Protein AF-A0A816PXJ4-F1 (afdb_monomer_lite)

Foldseek 3Di:
DDPDDDDQLVVLVVLLVVVVPDPLVVSLVVVVVVVDDSVSSVVSVVCVVVVNDSDDDPDPPDPDPDDPVLVVVLCVVPPPDDDDDPVNSCVVSDPPVVVVVVVVVVVVVVPD

Radius of gyration: 25.55 Å; chains: 1; bounding box: 57×40×56 Å

pLDDT: mean 77.63, std 16.75, range [39.16, 95.06]

Secondary structure (DSSP, 8-state):
---PPPPHHHHHHHHHHHHTTS-HHHHHHHHHHTT--HHHHHHHHHHHHTT--SSPPPP--SPPSS-HHHHHHHHHHHTT-SS--HHHHHHHHS-HHHHHHHHHHHHHTS--

Structure (mmCIF, N/CA/C/O backbone):
data_AF-A0A816PXJ4-F1
#
_entry.id   AF-A0A816PXJ4-F1
#
loop_
_atom_site.group_PDB
_atom_site.id
_atom_site.type_symbol
_atom_site.label_atom_id
_atom_site.label_alt_id
_atom_site.label_comp_id
_atom_site.label_asym_id
_atom_site.label_entity_id
_atom_site.label_seq_id
_atom_site.pdbx_PDB_ins_code
_atom_site.Cartn_x
_atom_site.Cartn_y
_atom_site.Cartn_z
_atom_site.occupancy
_atom_site.B_iso_or_equiv
_atom_site.auth_seq_id
_atom_site.auth_comp_id
_atom_site.auth_asym_id
_atom_site.auth_atom_id
_atom_site.pdbx_PDB_model_num
ATOM 1 N N . MET A 1 1 ? -0.935 -14.772 25.982 1.00 39.31 1 MET A N 1
ATOM 2 C CA . MET A 1 1 ? -1.701 -14.358 24.783 1.00 39.31 1 MET A CA 1
ATOM 3 C C . MET A 1 1 ? -0.722 -13.631 23.872 1.00 39.31 1 MET A C 1
ATOM 5 O O . MET A 1 1 ? 0.031 -12.817 24.386 1.00 39.31 1 MET A O 1
ATOM 9 N N . SER A 1 2 ? -0.596 -14.017 22.599 1.00 39.84 2 SER A N 1
ATOM 10 C CA . SER A 1 2 ? 0.473 -13.520 21.717 1.00 39.84 2 SER A CA 1
ATOM 11 C C . SER A 1 2 ? 0.294 -12.031 21.414 1.00 39.84 2 SER A C 1
ATOM 13 O O . SER A 1 2 ? -0.709 -11.640 20.828 1.00 39.84 2 SER A O 1
ATOM 15 N N . SER A 1 3 ? 1.277 -11.218 21.791 1.00 56.38 3 SER A N 1
ATOM 16 C CA . SER A 1 3 ? 1.290 -9.750 21.721 1.00 56.38 3 SER A CA 1
ATOM 17 C C . SER A 1 3 ? 1.670 -9.189 20.343 1.00 56.38 3 SER A C 1
ATOM 19 O O . SER A 1 3 ? 2.237 -8.101 20.237 1.00 56.38 3 SER A O 1
ATOM 21 N N . HIS A 1 4 ? 1.399 -9.926 19.266 1.00 56.19 4 HIS A N 1
ATOM 22 C CA . HIS A 1 4 ? 1.684 -9.450 17.917 1.00 56.19 4 HIS A CA 1
ATOM 23 C C . HIS A 1 4 ? 0.432 -8.798 17.329 1.00 56.19 4 HIS A C 1
ATOM 25 O O . HIS A 1 4 ? -0.601 -9.465 17.257 1.00 56.19 4 HIS A O 1
ATOM 31 N N . PRO A 1 5 ? 0.498 -7.522 16.898 1.00 60.62 5 PRO A N 1
ATOM 32 C CA . PRO A 1 5 ? -0.635 -6.889 16.243 1.00 60.62 5 PRO A CA 1
ATOM 33 C C . PRO A 1 5 ? -0.997 -7.689 14.982 1.00 60.62 5 PRO A C 1
ATOM 35 O O . PRO A 1 5 ? -0.090 -8.105 14.249 1.00 60.62 5 PRO A O 1
ATOM 38 N N . PRO A 1 6 ? -2.295 -7.926 14.718 1.00 63.22 6 PRO A N 1
ATOM 39 C CA . PRO A 1 6 ? -2.721 -8.674 13.543 1.00 63.22 6 PRO A CA 1
ATOM 40 C C . PRO A 1 6 ? -2.177 -8.013 12.275 1.00 63.22 6 PRO A C 1
ATOM 42 O O . PRO A 1 6 ? -2.077 -6.781 12.188 1.00 63.22 6 PRO A O 1
ATOM 45 N N . LYS A 1 7 ? -1.821 -8.824 11.268 1.00 69.81 7 LYS A N 1
ATOM 46 C CA . LYS A 1 7 ? -1.413 -8.277 9.970 1.00 69.81 7 LYS A CA 1
ATOM 47 C C . LYS A 1 7 ? -2.550 -7.402 9.443 1.00 69.81 7 LYS A C 1
ATOM 49 O O . LYS A 1 7 ? -3.728 -7.689 9.631 1.00 69.81 7 LYS A O 1
ATOM 54 N N . GLN A 1 8 ? -2.197 -6.320 8.756 1.00 71.44 8 GLN A N 1
ATOM 55 C CA . GLN A 1 8 ? -3.156 -5.278 8.383 1.00 71.44 8 GLN A CA 1
ATOM 56 C C . GLN A 1 8 ? -4.328 -5.786 7.519 1.00 71.44 8 GLN A C 1
ATOM 58 O O . GLN A 1 8 ? -5.413 -5.210 7.564 1.00 71.44 8 GLN A O 1
ATOM 63 N N . ILE A 1 9 ? -4.117 -6.851 6.739 1.00 76.50 9 ILE A N 1
ATOM 64 C CA . ILE A 1 9 ? -5.162 -7.507 5.939 1.00 76.50 9 ILE A CA 1
ATOM 65 C C . ILE A 1 9 ? -6.170 -8.222 6.850 1.00 76.50 9 ILE A C 1
ATOM 67 O O . ILE A 1 9 ? -7.373 -8.028 6.680 1.00 76.50 9 ILE A O 1
ATOM 71 N N . ASP A 1 10 ? -5.687 -8.954 7.854 1.00 85.00 10 ASP A N 1
ATOM 72 C CA . ASP A 1 10 ? -6.511 -9.726 8.790 1.00 85.00 10 ASP A CA 1
ATOM 73 C C . ASP A 1 10 ? -7.421 -8.799 9.613 1.00 85.00 10 ASP A C 1
ATOM 75 O O . ASP A 1 10 ? -8.608 -9.067 9.782 1.00 85.00 10 ASP A O 1
ATOM 79 N N . LEU A 1 11 ? -6.900 -7.638 10.030 1.00 88.88 11 LEU A N 1
ATOM 80 C CA . LEU A 1 11 ? -7.680 -6.630 10.755 1.00 88.88 11 LEU A CA 1
ATOM 81 C C . LEU A 1 11 ? -8.811 -6.025 9.906 1.00 88.88 11 LEU A C 1
ATOM 83 O O . LEU A 1 11 ? -9.890 -5.722 10.415 1.00 88.88 11 LEU A O 1
ATOM 87 N N . ARG A 1 12 ? -8.575 -5.820 8.606 1.00 90.06 12 ARG A N 1
ATOM 88 C CA . ARG A 1 12 ? -9.610 -5.295 7.704 1.00 90.06 12 ARG A CA 1
ATOM 89 C C . ARG A 1 12 ? -10.729 -6.302 7.513 1.00 90.06 12 ARG A C 1
ATOM 91 O O . ARG A 1 12 ? -11.885 -5.903 7.577 1.00 90.06 12 ARG A O 1
ATOM 98 N N . GLN A 1 13 ? -10.374 -7.569 7.307 1.00 90.94 13 GLN A N 1
ATOM 99 C CA . GLN A 1 13 ? -11.344 -8.651 7.176 1.00 90.94 13 GLN A CA 1
ATOM 100 C C . GLN A 1 13 ? -12.216 -8.746 8.431 1.00 90.94 13 GLN A C 1
ATOM 102 O O . GLN A 1 13 ? -13.434 -8.650 8.327 1.00 90.94 13 GLN A O 1
ATOM 107 N N . LEU A 1 14 ? -11.588 -8.776 9.610 1.00 91.06 14 LEU A N 1
ATOM 108 C CA . LEU A 1 14 ? -12.284 -8.797 10.896 1.00 91.06 14 LEU A CA 1
ATOM 109 C C . LEU A 1 14 ? -13.293 -7.646 11.029 1.00 91.06 14 LEU A C 1
ATOM 111 O O . LEU A 1 14 ? -14.445 -7.867 11.385 1.00 91.06 14 LEU A O 1
ATOM 115 N N . ILE A 1 15 ? -12.890 -6.410 10.714 1.00 91.00 15 ILE A N 1
ATOM 116 C CA . ILE A 1 15 ? -13.790 -5.250 10.804 1.00 91.00 15 ILE A CA 1
ATOM 117 C C . ILE A 1 15 ? -14.960 -5.361 9.818 1.00 91.00 15 ILE A C 1
ATOM 119 O O . ILE A 1 15 ? -16.073 -4.977 10.169 1.00 91.00 15 ILE A O 1
ATOM 123 N N . TYR A 1 16 ? -14.732 -5.865 8.603 1.00 90.25 16 TYR A N 1
ATOM 124 C CA . TYR A 1 16 ? -15.790 -6.019 7.598 1.00 90.25 16 TYR A CA 1
ATOM 125 C C . TYR A 1 16 ? -16.823 -7.054 8.039 1.00 90.25 16 TYR A C 1
ATOM 127 O O . TYR A 1 16 ? -18.021 -6.790 7.950 1.00 90.25 16 TYR A O 1
ATOM 135 N N . ASP A 1 17 ? -16.362 -8.183 8.574 1.00 91.75 17 ASP A N 1
ATOM 136 C CA . ASP A 1 17 ? -17.235 -9.247 9.067 1.00 91.75 17 ASP A CA 1
ATOM 137 C C . ASP A 1 17 ? -18.064 -8.759 10.271 1.00 91.75 17 ASP A C 1
ATOM 139 O O . ASP A 1 17 ? -19.280 -8.956 10.320 1.00 91.75 17 ASP A O 1
ATOM 143 N N . LEU A 1 18 ? -17.437 -8.025 11.202 1.00 91.62 18 LEU A N 1
ATOM 144 C CA . LEU A 1 18 ? -18.117 -7.458 12.372 1.00 91.62 18 LEU A CA 1
ATOM 145 C C . LEU A 1 18 ? -19.143 -6.377 11.998 1.00 91.62 18 LEU A C 1
ATOM 147 O O . LEU A 1 18 ? -20.206 -6.311 12.610 1.00 91.62 18 LEU A O 1
ATOM 151 N N . LEU A 1 19 ? -18.883 -5.551 10.980 1.00 89.94 19 LEU A N 1
ATOM 152 C CA . LEU A 1 19 ? -19.853 -4.550 10.510 1.00 89.94 19 LEU A CA 1
ATOM 153 C C . LEU A 1 19 ? -21.145 -5.172 9.954 1.00 89.94 19 LEU A C 1
ATOM 155 O O . LEU A 1 19 ? -22.168 -4.491 9.919 1.00 89.94 19 LEU A O 1
ATOM 159 N N . GLY A 1 20 ? -21.117 -6.443 9.540 1.00 86.44 20 GLY A N 1
ATOM 160 C CA . GLY A 1 20 ? -22.312 -7.193 9.146 1.00 86.44 20 GLY A CA 1
ATOM 161 C C . GLY A 1 20 ? -23.121 -7.749 10.324 1.00 86.44 20 GLY A C 1
ATOM 162 O O . GLY A 1 20 ? -24.265 -8.155 10.134 1.00 86.44 20 GLY A O 1
ATOM 163 N N . GLN A 1 21 ? -22.547 -7.775 11.530 1.00 89.81 21 GLN A N 1
ATOM 164 C CA . GLN A 1 21 ? -23.129 -8.425 12.710 1.00 89.81 21 GLN A CA 1
ATOM 165 C C . GLN A 1 21 ? -23.493 -7.450 13.834 1.00 89.81 21 GLN A C 1
ATOM 167 O O . GLN A 1 21 ? -24.371 -7.746 14.640 1.00 89.81 21 GLN A O 1
ATOM 172 N N . MET A 1 22 ? -22.816 -6.304 13.918 1.00 92.06 22 MET A N 1
ATOM 173 C CA . MET A 1 22 ? -22.941 -5.366 15.034 1.00 92.06 22 MET A CA 1
ATOM 174 C C . MET A 1 22 ? -22.811 -3.911 14.585 1.00 92.06 22 MET A C 1
ATOM 176 O O . MET A 1 22 ? -22.284 -3.589 13.518 1.00 92.06 22 MET A O 1
ATOM 180 N N . ASN A 1 23 ? -23.283 -2.998 15.434 1.00 92.50 23 ASN A N 1
ATOM 181 C CA . ASN A 1 23 ? -23.246 -1.573 15.133 1.00 92.50 23 ASN A CA 1
ATOM 182 C C . ASN A 1 23 ? -21.815 -1.020 15.218 1.00 92.50 23 ASN A C 1
ATOM 184 O O . ASN A 1 23 ? -21.012 -1.448 16.045 1.00 92.50 23 ASN A O 1
ATOM 188 N N . LYS A 1 24 ? -21.500 0.025 14.438 1.00 91.62 24 LYS A N 1
ATOM 189 C CA . LYS A 1 24 ? -20.157 0.654 14.395 1.00 91.62 24 LYS A CA 1
ATOM 190 C C . LYS A 1 24 ? -19.600 0.991 15.783 1.00 91.62 24 LYS A C 1
ATOM 192 O O . LYS A 1 24 ? -18.423 0.774 16.058 1.00 91.62 24 LYS A O 1
ATOM 197 N N . CYS A 1 25 ? -20.449 1.511 16.668 1.00 92.31 25 CYS A N 1
ATOM 198 C CA . CYS A 1 25 ? -20.068 1.855 18.037 1.00 92.31 25 CYS A CA 1
ATOM 199 C C . CYS A 1 25 ? -19.635 0.630 18.857 1.00 92.31 25 CYS A C 1
ATOM 201 O O . CYS A 1 25 ? -18.747 0.743 19.700 1.00 92.31 25 CYS A O 1
ATOM 203 N N . GLU A 1 26 ? -20.255 -0.524 18.624 1.00 92.12 26 GLU A N 1
ATOM 204 C CA . GLU A 1 26 ? -19.949 -1.785 19.302 1.00 92.12 26 GLU A CA 1
ATOM 205 C C . GLU A 1 26 ? -18.666 -2.398 18.747 1.00 92.12 26 GLU A C 1
ATOM 207 O O . GLU A 1 26 ? -17.799 -2.762 19.539 1.00 92.12 26 GLU A O 1
ATOM 212 N N . VAL A 1 27 ? -18.483 -2.376 17.420 1.00 92.31 27 VAL A N 1
ATOM 213 C CA . VAL A 1 27 ? -17.230 -2.781 16.754 1.00 92.31 27 VAL A CA 1
ATOM 214 C C . VAL A 1 27 ? -16.041 -2.026 17.343 1.00 92.31 27 VAL A C 1
ATOM 216 O O . VAL A 1 27 ? -15.049 -2.627 17.752 1.00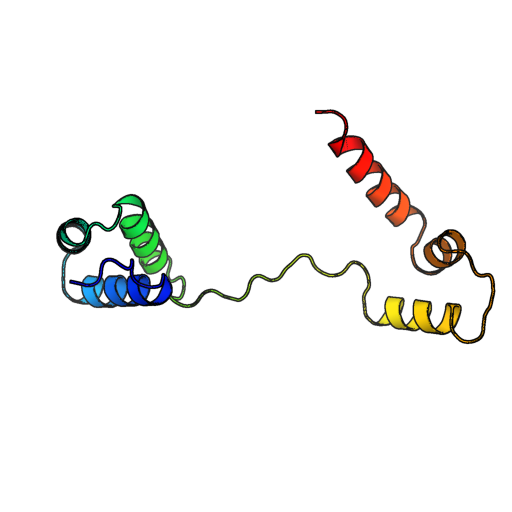 92.31 27 VAL A O 1
ATOM 219 N N . VAL A 1 28 ? -16.148 -0.697 17.443 1.00 93.19 28 VAL A N 1
ATOM 220 C CA . VAL A 1 28 ? -15.073 0.143 17.988 1.00 93.19 28 VAL A CA 1
ATOM 221 C C . VAL A 1 28 ? -14.789 -0.205 19.446 1.00 93.19 28 VAL A C 1
ATOM 223 O O . VAL A 1 28 ? -13.627 -0.318 19.817 1.00 93.19 28 VAL A O 1
ATOM 226 N N . LYS A 1 29 ? -15.822 -0.399 20.276 1.00 92.88 29 LYS A N 1
ATOM 227 C CA . LYS A 1 29 ? -15.643 -0.784 21.685 1.00 92.88 29 LYS A CA 1
ATOM 228 C C . LYS A 1 29 ? -15.004 -2.165 21.829 1.00 92.88 29 LYS A C 1
ATOM 230 O O . LYS A 1 29 ? -14.193 -2.347 22.731 1.00 92.88 29 LYS A O 1
ATOM 235 N N . HIS A 1 30 ? -15.375 -3.120 20.979 1.00 90.44 30 HIS A N 1
ATOM 236 C CA . HIS A 1 30 ? -14.833 -4.475 20.992 1.00 90.44 30 HIS A CA 1
ATOM 237 C C . HIS A 1 30 ? -13.344 -4.470 20.631 1.00 90.44 30 HIS A C 1
ATOM 239 O O . HIS A 1 30 ? -12.521 -4.884 21.438 1.00 90.44 30 HIS A O 1
ATOM 245 N N . LEU A 1 31 ? -12.983 -3.870 19.497 1.00 89.12 31 LEU A N 1
ATOM 246 C CA . LEU A 1 31 ? -11.598 -3.817 19.017 1.00 89.12 31 LEU A CA 1
ATOM 247 C C . LEU A 1 31 ? -10.703 -2.888 19.850 1.00 89.12 31 LEU A C 1
ATOM 249 O O . LEU A 1 31 ? -9.493 -3.079 19.915 1.00 89.12 31 LEU A O 1
ATOM 253 N N . GLN A 1 32 ? -11.282 -1.899 20.536 1.00 90.38 32 GLN A N 1
ATOM 254 C CA . GLN A 1 32 ? -10.545 -1.083 21.502 1.00 90.38 32 GLN A CA 1
ATOM 255 C C . GLN A 1 32 ? -10.108 -1.902 22.731 1.00 90.38 32 GLN A C 1
ATOM 257 O O . GLN A 1 32 ? -9.068 -1.595 23.307 1.00 90.38 32 GLN A O 1
ATOM 262 N N . LYS A 1 33 ? -10.861 -2.943 23.128 1.00 89.56 33 LYS A N 1
ATOM 263 C CA . LYS A 1 33 ? -10.433 -3.876 24.192 1.00 89.56 33 LYS A CA 1
ATOM 264 C C . LYS A 1 33 ? -9.251 -4.743 23.759 1.00 89.56 33 LYS A C 1
ATOM 266 O O . LYS A 1 33 ? -8.488 -5.174 24.611 1.00 89.56 33 LYS A O 1
ATOM 271 N N . GLU A 1 34 ? -9.094 -4.957 22.457 1.00 85.19 34 GLU A N 1
ATOM 272 C CA . GLU A 1 34 ? -7.960 -5.663 21.847 1.00 85.19 34 GLU A CA 1
ATOM 273 C C . GLU A 1 34 ? -6.768 -4.730 21.558 1.00 85.19 34 GLU A C 1
ATOM 275 O O . GLU A 1 34 ? -5.886 -5.066 20.774 1.00 85.19 34 GLU A O 1
ATOM 280 N N . GLU A 1 35 ? -6.749 -3.540 22.170 1.00 88.50 35 GLU A N 1
ATOM 281 C CA . GLU A 1 35 ? -5.677 -2.539 22.056 1.00 88.50 35 GLU A CA 1
ATOM 282 C C . GLU A 1 35 ? -5.479 -1.953 20.644 1.00 88.50 35 GLU A C 1
AT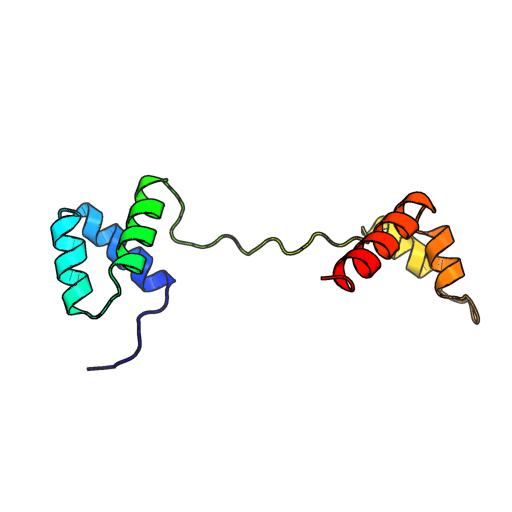OM 284 O O . GLU A 1 35 ? -4.463 -1.320 20.346 1.00 88.50 35 GLU A O 1
ATOM 289 N N . ILE A 1 36 ? -6.474 -2.074 19.760 1.00 89.06 36 ILE A N 1
ATOM 290 C CA . ILE A 1 36 ? -6.412 -1.470 18.427 1.00 89.06 36 ILE A CA 1
ATOM 291 C C . ILE A 1 36 ? -6.769 0.019 18.516 1.00 89.06 36 ILE A C 1
ATOM 293 O O . ILE A 1 36 ? -7.816 0.419 19.034 1.00 89.06 36 ILE A O 1
ATOM 297 N N . ALA A 1 37 ? -5.909 0.869 17.949 1.00 90.31 37 ALA A N 1
ATOM 298 C CA . ALA A 1 37 ? -6.128 2.310 17.929 1.00 90.31 37 ALA A CA 1
ATOM 299 C C . ALA A 1 37 ? -7.439 2.684 17.210 1.00 90.31 37 ALA A C 1
ATOM 301 O O . ALA A 1 37 ? -7.695 2.278 16.073 1.00 90.31 37 ALA A O 1
ATOM 302 N N . ARG A 1 38 ? -8.245 3.551 17.841 1.00 92.19 38 ARG A N 1
ATOM 303 C CA . ARG A 1 38 ? -9.522 4.037 17.281 1.00 92.19 38 ARG A CA 1
ATOM 304 C C . ARG A 1 38 ? -9.362 4.658 15.895 1.00 92.19 38 ARG A C 1
ATOM 306 O O . ARG A 1 38 ? -10.220 4.451 15.042 1.00 92.19 38 ARG A O 1
ATOM 313 N N . SER A 1 39 ? -8.276 5.396 15.664 1.00 93.81 39 SER A N 1
ATOM 314 C CA . SER A 1 39 ? -7.956 5.996 14.362 1.00 93.81 39 SER A CA 1
ATOM 315 C C . SER A 1 39 ? -7.875 4.940 13.259 1.00 93.81 39 SER A C 1
ATOM 317 O O . SER A 1 39 ? -8.492 5.104 12.208 1.00 93.81 39 SER A O 1
ATOM 319 N N . THR A 1 40 ? -7.190 3.827 13.525 1.00 92.06 40 THR A N 1
ATOM 320 C CA . THR A 1 40 ? -7.091 2.681 12.618 1.00 92.06 40 THR A CA 1
ATOM 321 C C . THR A 1 40 ? -8.462 2.074 12.346 1.00 92.06 40 THR A C 1
ATOM 323 O O . THR A 1 40 ? -8.821 1.911 11.180 1.00 92.06 40 THR A O 1
ATOM 326 N N . ILE A 1 41 ? -9.260 1.816 13.388 1.00 92.56 41 ILE A N 1
ATOM 327 C CA . ILE A 1 41 ? -10.600 1.223 13.248 1.00 9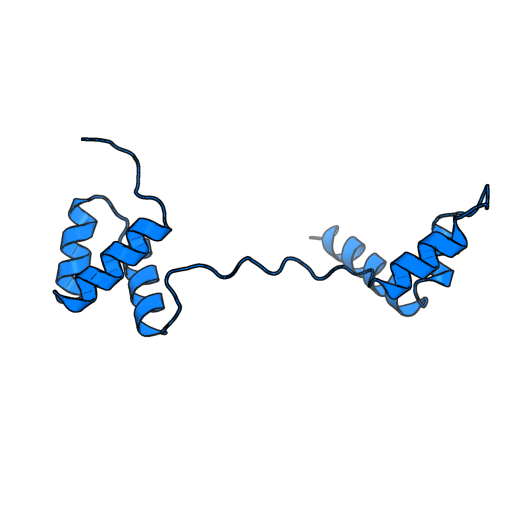2.56 41 ILE A CA 1
ATOM 328 C C . ILE A 1 41 ? -11.479 2.104 12.353 1.00 92.56 41 ILE A C 1
ATOM 330 O O . ILE A 1 41 ? -11.992 1.641 11.335 1.00 92.56 41 ILE A O 1
ATOM 334 N N . TYR A 1 42 ? -11.592 3.398 12.668 1.00 95.06 42 TYR A N 1
ATOM 335 C CA . TYR A 1 42 ? -12.394 4.329 11.871 1.00 95.06 42 TYR A CA 1
ATOM 336 C C . TYR A 1 42 ? -11.867 4.492 10.443 1.00 95.06 42 TYR A C 1
ATOM 338 O O . TYR A 1 42 ? -12.665 4.621 9.515 1.00 95.06 42 TYR A O 1
ATOM 346 N N . SER A 1 43 ? -10.547 4.442 10.233 1.00 93.50 43 SER A N 1
ATOM 347 C CA . SER A 1 43 ? -9.977 4.471 8.882 1.00 93.50 43 SER A CA 1
ATOM 348 C C . SER A 1 43 ? -10.449 3.285 8.033 1.00 93.50 43 SER A C 1
ATOM 350 O O . SER A 1 43 ? -10.755 3.455 6.854 1.00 93.50 43 SER A O 1
ATOM 352 N N . ILE A 1 44 ? -10.564 2.098 8.635 1.00 92.94 44 ILE A N 1
ATOM 353 C CA . ILE A 1 44 ? -10.980 0.871 7.953 1.00 92.94 44 ILE A CA 1
ATOM 354 C C . ILE A 1 44 ? -12.491 0.873 7.716 1.00 92.94 44 ILE A C 1
ATOM 356 O O . ILE A 1 44 ? -12.918 0.569 6.602 1.00 92.94 44 ILE A O 1
ATOM 360 N N . ILE A 1 45 ? -13.289 1.292 8.704 1.00 93.06 45 ILE A N 1
ATOM 361 C CA . ILE A 1 45 ? -14.742 1.477 8.549 1.00 93.06 45 ILE A CA 1
ATOM 362 C C . ILE A 1 45 ? -15.025 2.440 7.390 1.00 93.06 45 ILE A C 1
ATOM 36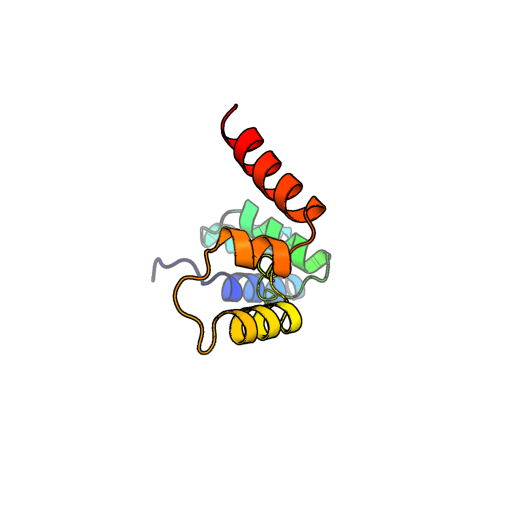4 O O . ILE A 1 45 ? -15.787 2.110 6.487 1.00 93.06 45 ILE A O 1
ATOM 368 N N . LYS A 1 46 ? -14.334 3.585 7.340 1.00 94.19 46 LYS A N 1
ATOM 369 C CA . LYS A 1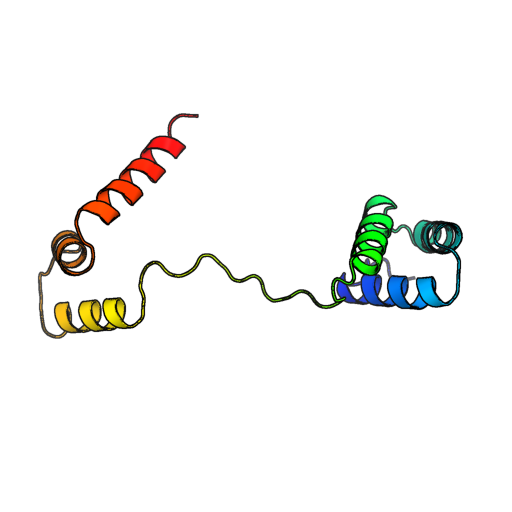 46 ? -14.476 4.556 6.246 1.00 94.19 46 LYS A CA 1
ATOM 370 C C . LYS A 1 46 ? -14.126 3.953 4.882 1.00 94.19 46 LYS A C 1
ATOM 372 O O . LYS A 1 46 ? -14.755 4.278 3.881 1.00 94.19 46 LYS A O 1
ATOM 377 N N . ARG A 1 47 ? -13.122 3.071 4.804 1.00 92.19 47 ARG A N 1
ATOM 378 C CA . ARG A 1 47 ? -12.812 2.342 3.559 1.00 92.19 47 ARG A CA 1
ATOM 379 C C . ARG A 1 47 ? -13.946 1.402 3.149 1.00 92.19 47 ARG A C 1
ATOM 381 O O . ARG A 1 47 ? -14.258 1.367 1.963 1.00 92.19 47 ARG A O 1
ATOM 388 N N . CYS A 1 48 ? -14.544 0.695 4.110 1.00 90.38 48 CYS A N 1
ATOM 389 C CA . CYS A 1 48 ? -15.703 -0.176 3.892 1.00 90.38 48 CYS A CA 1
ATOM 390 C C . CYS A 1 48 ? -16.892 0.604 3.330 1.00 90.38 48 CYS A C 1
ATOM 392 O O . CYS A 1 48 ? -17.464 0.217 2.318 1.00 90.38 48 CYS A O 1
ATOM 394 N N . GLU A 1 49 ? -17.213 1.744 3.940 1.00 90.69 49 GLU A N 1
ATOM 395 C CA . GLU A 1 49 ? -18.301 2.624 3.496 1.00 90.69 49 GLU A CA 1
ATOM 396 C C . GLU A 1 49 ? -18.069 3.180 2.087 1.00 90.69 49 GLU A C 1
ATOM 398 O O . GLU A 1 49 ? -19.005 3.310 1.306 1.00 90.69 49 GLU A O 1
ATOM 403 N N . ASN A 1 50 ? -16.811 3.455 1.737 1.00 92.19 50 ASN A N 1
ATOM 404 C CA . ASN A 1 50 ? -16.429 3.921 0.405 1.00 92.19 50 ASN A CA 1
ATOM 405 C C . ASN A 1 50 ? -16.338 2.791 -0.641 1.00 92.19 50 ASN A C 1
ATOM 407 O O . ASN A 1 50 ? -15.889 3.043 -1.760 1.00 92.19 50 ASN A O 1
ATOM 411 N N . GLY A 1 51 ? -16.686 1.545 -0.291 1.00 88.50 51 GLY A N 1
ATOM 412 C CA . GLY A 1 51 ? -16.619 0.393 -1.198 1.00 88.50 51 GLY A CA 1
ATOM 413 C C . GLY A 1 51 ? -15.199 0.035 -1.650 1.00 88.50 51 GLY A C 1
ATOM 414 O O . GLY A 1 51 ? -15.008 -0.579 -2.701 1.00 88.50 51 GLY A O 1
ATOM 415 N N . ILE A 1 52 ? -14.176 0.448 -0.897 1.00 87.81 52 ILE A N 1
ATOM 416 C CA . ILE A 1 52 ? -12.780 0.163 -1.229 1.00 87.81 52 ILE A CA 1
ATOM 417 C C . ILE A 1 52 ? -12.488 -1.291 -0.838 1.00 87.81 52 ILE A C 1
ATOM 419 O O . ILE A 1 52 ? -12.717 -1.646 0.313 1.00 87.81 52 ILE A O 1
ATOM 423 N N . PRO A 1 53 ? -11.931 -2.132 -1.726 1.00 85.12 53 PRO A N 1
ATOM 424 C CA . PRO A 1 53 ? -11.655 -3.526 -1.398 1.00 85.12 53 PRO A CA 1
ATOM 425 C C . PRO A 1 53 ? -10.661 -3.670 -0.234 1.00 85.12 53 PRO A C 1
ATOM 427 O O . PRO A 1 53 ? -9.778 -2.829 -0.017 1.00 85.12 53 PRO A O 1
ATOM 430 N N . ILE A 1 54 ? -10.795 -4.787 0.486 1.00 85.75 54 ILE A N 1
ATOM 431 C CA . ILE A 1 54 ? -9.940 -5.184 1.618 1.00 85.75 54 ILE A CA 1
ATOM 432 C C . ILE A 1 54 ? -8.474 -5.283 1.174 1.00 85.75 54 ILE A C 1
ATOM 434 O O . ILE A 1 54 ? -7.566 -4.775 1.845 1.00 85.75 54 ILE A O 1
ATOM 438 N N . GLN A 1 55 ? -8.267 -5.897 0.007 1.00 84.12 55 GLN A N 1
ATOM 439 C CA . GLN A 1 55 ? -6.965 -6.079 -0.619 1.00 84.12 55 GLN A CA 1
ATOM 440 C C . GLN A 1 55 ? -6.456 -4.754 -1.186 1.00 84.12 55 GLN A C 1
ATOM 442 O O . GLN A 1 55 ? -7.154 -4.053 -1.925 1.00 84.12 55 GLN A O 1
ATOM 447 N N . GLU A 1 56 ? -5.211 -4.412 -0.862 1.00 78.62 56 GLU A N 1
ATOM 448 C CA . GLU A 1 56 ? -4.558 -3.285 -1.513 1.00 78.62 56 GLU A CA 1
ATOM 449 C C . GLU A 1 56 ? -4.225 -3.641 -2.950 1.00 78.62 56 GLU A C 1
ATOM 451 O O . GLU A 1 56 ? -3.666 -4.699 -3.241 1.00 78.62 56 GLU A O 1
ATOM 456 N N . LYS A 1 57 ? -4.532 -2.720 -3.862 1.00 77.94 57 LYS A N 1
ATOM 457 C CA . LYS A 1 57 ? -3.945 -2.795 -5.193 1.00 77.94 57 LYS A CA 1
ATOM 458 C C . LYS A 1 57 ? -2.445 -2.547 -5.035 1.00 77.94 57 LYS A C 1
ATOM 460 O O . LYS A 1 57 ? -2.083 -1.603 -4.328 1.00 77.94 57 LYS A O 1
ATOM 465 N N . PRO A 1 58 ? -1.582 -3.338 -5.693 1.00 78.25 58 PRO A N 1
ATOM 466 C CA . PRO A 1 58 ? -0.154 -3.073 -5.675 1.00 78.25 58 PRO A CA 1
ATOM 467 C C . PRO A 1 58 ? 0.077 -1.637 -6.137 1.00 78.25 58 PRO A C 1
ATOM 469 O O . PRO A 1 58 ? -0.480 -1.200 -7.152 1.00 78.25 58 PRO A O 1
ATOM 472 N N . GLY A 1 59 ? 0.860 -0.891 -5.357 1.00 75.44 59 GLY A N 1
ATOM 473 C CA . GLY A 1 59 ? 1.211 0.478 -5.690 1.00 75.44 59 GLY A CA 1
ATOM 474 C C . GLY A 1 59 ? 1.825 0.503 -7.083 1.00 75.44 59 GLY A C 1
ATOM 475 O O . GLY A 1 59 ? 2.864 -0.110 -7.326 1.00 75.44 59 GLY A O 1
ATOM 476 N N . LYS A 1 60 ? 1.180 1.197 -8.022 1.00 76.56 60 LYS A N 1
ATOM 477 C CA . LYS A 1 60 ? 1.825 1.514 -9.292 1.00 76.56 60 LYS A CA 1
ATOM 478 C C . LYS A 1 60 ? 2.886 2.552 -8.952 1.00 76.56 60 LYS A C 1
ATOM 480 O O . LYS A 1 60 ? 2.558 3.714 -8.733 1.00 76.56 60 LYS A O 1
ATOM 485 N N . GLY A 1 61 ? 4.131 2.101 -8.806 1.00 79.62 61 GLY A N 1
ATOM 486 C CA . GLY A 1 61 ? 5.273 2.983 -8.591 1.00 79.62 61 GLY A CA 1
ATOM 487 C C . GLY A 1 61 ? 5.383 4.035 -9.698 1.00 79.62 61 GLY A C 1
ATOM 488 O O . GLY A 1 61 ? 4.629 4.020 -10.677 1.00 79.62 61 GLY A O 1
ATOM 489 N N . ARG A 1 62 ? 6.340 4.958 -9.561 1.00 80.06 62 ARG A N 1
ATOM 490 C CA . ARG A 1 62 ? 6.571 5.993 -10.576 1.00 80.06 62 ARG A CA 1
ATOM 491 C C . ARG A 1 62 ? 6.721 5.332 -11.956 1.00 80.06 62 ARG A C 1
ATOM 493 O O . ARG A 1 62 ? 7.578 4.456 -12.101 1.00 80.06 62 ARG A O 1
ATOM 500 N N . PRO A 1 63 ? 5.926 5.729 -12.965 1.00 78.69 63 PRO A N 1
ATOM 501 C CA . PRO A 1 63 ? 6.054 5.154 -14.293 1.00 78.69 63 PRO A CA 1
ATOM 502 C C . PRO A 1 63 ? 7.476 5.399 -14.819 1.00 78.69 63 PRO A C 1
ATOM 504 O O . PRO A 1 63 ? 8.013 6.500 -14.642 1.00 78.69 63 PRO A O 1
ATOM 507 N N . PRO A 1 64 ? 8.111 4.396 -15.448 1.00 76.44 64 PRO A N 1
ATOM 508 C CA . PRO A 1 64 ? 9.478 4.534 -15.919 1.00 76.44 64 PRO A CA 1
ATOM 509 C C . PRO A 1 64 ? 9.556 5.591 -17.025 1.00 76.44 64 PRO A C 1
ATOM 511 O O . PRO A 1 64 ? 8.808 5.556 -18.002 1.00 76.44 64 PRO A O 1
ATOM 514 N N . THR A 1 65 ? 10.512 6.514 -16.904 1.00 76.44 65 THR A N 1
ATOM 515 C CA . THR A 1 65 ? 10.782 7.559 -17.912 1.00 76.44 65 THR A CA 1
ATOM 516 C C . THR A 1 65 ? 11.195 6.965 -19.269 1.00 76.44 65 THR A C 1
ATOM 518 O O . THR A 1 65 ? 11.012 7.578 -20.328 1.00 76.44 65 THR A O 1
ATOM 521 N N . LEU A 1 66 ? 11.756 5.754 -19.249 1.00 78.94 66 LEU A N 1
ATOM 522 C CA . LEU A 1 66 ? 12.144 4.985 -20.423 1.00 78.94 66 LEU A CA 1
ATOM 523 C C . LEU A 1 66 ? 11.057 3.965 -20.767 1.00 78.94 66 LEU A C 1
ATOM 525 O O . LEU A 1 66 ? 10.892 2.964 -20.076 1.00 78.94 66 LEU A O 1
ATOM 529 N N . ASN A 1 67 ? 10.352 4.198 -21.874 1.00 83.81 67 ASN A N 1
ATOM 530 C CA . ASN A 1 67 ? 9.492 3.177 -22.465 1.00 83.81 67 ASN A CA 1
ATOM 531 C C . ASN A 1 67 ? 10.331 2.132 -23.228 1.00 83.81 67 ASN A C 1
ATOM 533 O O . ASN A 1 67 ? 11.487 2.381 -23.580 1.00 83.81 67 ASN A O 1
ATOM 537 N N . GLN A 1 68 ? 9.730 0.982 -23.538 1.00 86.44 68 GLN A N 1
ATOM 538 C CA . GLN A 1 68 ? 10.399 -0.118 -24.250 1.00 86.44 68 GLN A CA 1
ATOM 539 C C . GLN A 1 68 ? 11.052 0.332 -25.571 1.00 86.44 68 GLN A C 1
ATOM 541 O O . GLN A 1 68 ? 12.167 -0.074 -25.886 1.00 86.44 68 GLN A O 1
ATOM 546 N N . LYS A 1 69 ? 10.414 1.246 -26.319 1.00 85.31 69 LYS A N 1
ATOM 547 C CA . LYS A 1 69 ? 10.968 1.790 -27.574 1.00 85.31 69 LYS A CA 1
ATOM 548 C C . LYS A 1 69 ? 12.271 2.566 -27.347 1.00 85.31 69 LYS A C 1
ATOM 550 O O . LYS A 1 69 ? 13.231 2.401 -28.096 1.00 85.31 69 LYS A O 1
ATOM 555 N N . LYS A 1 70 ? 12.324 3.407 -26.309 1.00 84.19 70 LYS A N 1
ATOM 556 C CA . LYS A 1 70 ? 13.529 4.161 -25.931 1.00 84.19 70 LYS A CA 1
ATOM 557 C C . LYS A 1 70 ? 14.621 3.241 -25.391 1.00 84.19 70 LYS A C 1
ATOM 559 O O . LYS A 1 70 ? 15.786 3.488 -25.681 1.00 84.19 70 LYS A O 1
ATOM 564 N N . GLN A 1 71 ? 14.259 2.180 -24.668 1.00 86.31 71 GLN A N 1
ATOM 565 C CA . GLN A 1 71 ? 15.210 1.160 -24.211 1.00 86.31 71 GLN A CA 1
ATOM 566 C C . GLN A 1 71 ? 15.847 0.414 -25.388 1.00 86.31 71 GLN A C 1
ATOM 568 O O . GLN A 1 71 ? 17.066 0.279 -25.432 1.00 86.31 71 GLN A O 1
ATOM 573 N N . LEU A 1 72 ? 15.050 0.008 -26.380 1.00 88.44 72 LEU A N 1
ATOM 574 C CA . LEU A 1 72 ? 15.560 -0.634 -27.592 1.00 88.44 72 LEU A CA 1
ATOM 575 C C . LEU A 1 72 ? 16.486 0.305 -28.377 1.00 88.44 72 LEU A C 1
ATOM 577 O O . LEU A 1 72 ? 17.575 -0.085 -28.787 1.00 88.44 72 LEU A O 1
ATOM 581 N N . LYS A 1 73 ? 16.097 1.578 -28.520 1.00 86.44 73 LYS A N 1
ATOM 582 C CA . LYS A 1 73 ? 16.943 2.592 -29.161 1.00 86.44 73 LYS A CA 1
ATOM 583 C C . LYS A 1 73 ? 18.260 2.799 -28.407 1.00 86.44 73 LYS A C 1
ATOM 585 O O . LYS A 1 73 ? 19.298 2.927 -29.045 1.00 86.44 73 LYS A O 1
ATOM 590 N N . LEU A 1 74 ? 18.225 2.831 -27.072 1.00 86.19 74 LEU A N 1
ATOM 591 C CA . LEU A 1 74 ? 19.426 2.928 -26.240 1.00 86.19 74 LEU A CA 1
ATOM 592 C C . LEU A 1 74 ? 20.343 1.725 -26.456 1.00 86.19 74 LEU A C 1
ATOM 594 O O . LEU A 1 74 ? 21.529 1.923 -26.699 1.00 86.19 74 LEU A O 1
ATOM 598 N N . ARG A 1 75 ? 19.789 0.508 -26.432 1.00 88.00 75 ARG A N 1
ATOM 599 C CA . ARG A 1 75 ? 20.538 -0.726 -26.685 1.00 88.00 75 ARG A CA 1
ATOM 600 C C . ARG A 1 75 ? 21.248 -0.665 -28.037 1.00 88.00 75 ARG A C 1
ATOM 602 O O . ARG A 1 75 ? 22.465 -0.775 -28.067 1.00 88.00 75 ARG A O 1
ATOM 609 N N . ASN A 1 76 ? 20.529 -0.344 -29.111 1.00 86.50 76 ASN A N 1
ATOM 610 C CA . ASN A 1 76 ? 21.100 -0.262 -30.462 1.00 86.50 76 ASN A CA 1
ATOM 611 C C . ASN A 1 76 ? 22.174 0.833 -30.613 1.00 86.50 76 ASN A C 1
ATOM 613 O O . ASN A 1 76 ? 23.028 0.754 -31.491 1.00 86.50 76 ASN A O 1
ATOM 617 N N . LEU A 1 77 ? 22.115 1.898 -29.805 1.00 81.81 77 LEU A N 1
ATOM 618 C CA . LEU A 1 77 ? 23.103 2.982 -29.840 1.00 81.81 77 LEU A CA 1
ATOM 619 C C . LEU A 1 77 ? 24.404 2.640 -29.103 1.00 81.81 77 LEU A C 1
ATOM 621 O O . LEU A 1 77 ? 25.409 3.309 -29.344 1.00 81.81 77 LEU A O 1
ATOM 625 N N . VAL A 1 78 ? 24.372 1.658 -28.203 1.00 84.81 78 VAL A N 1
ATOM 626 C CA . VAL A 1 78 ? 25.514 1.238 -27.376 1.00 84.81 78 VAL A CA 1
ATOM 627 C C . VAL A 1 78 ? 26.101 -0.084 -27.873 1.00 84.81 78 VAL A C 1
ATOM 629 O O . VAL A 1 78 ? 27.305 -0.302 -27.767 1.00 84.81 78 VAL A O 1
ATOM 632 N N . GLU A 1 79 ? 25.274 -0.948 -28.456 1.00 83.25 79 GLU A N 1
ATOM 633 C CA . GLU A 1 79 ? 25.688 -2.231 -29.014 1.00 83.25 79 GLU A CA 1
ATOM 634 C C . GLU A 1 79 ? 26.778 -2.032 -30.080 1.00 83.25 79 GLU A C 1
ATOM 636 O O . GLU A 1 79 ? 26.616 -1.273 -31.038 1.00 83.25 79 GLU A O 1
ATOM 641 N N . ASN A 1 80 ? 27.922 -2.688 -29.869 1.00 69.94 80 ASN A N 1
ATOM 642 C CA . ASN A 1 80 ? 29.112 -2.644 -30.726 1.00 69.94 80 ASN A CA 1
ATOM 643 C C . ASN A 1 80 ? 29.752 -1.252 -30.916 1.00 69.94 80 ASN A C 1
ATOM 645 O O . ASN A 1 80 ? 30.489 -1.042 -31.880 1.00 69.94 80 ASN A O 1
ATOM 649 N N . ARG A 1 81 ? 29.516 -0.294 -30.005 1.00 74.00 81 ARG A N 1
ATOM 650 C CA . ARG A 1 81 ? 30.174 1.026 -30.023 1.00 74.00 81 ARG A CA 1
ATOM 651 C C . ARG A 1 81 ? 30.961 1.284 -28.741 1.00 74.00 81 ARG A C 1
ATOM 653 O O . ARG A 1 81 ? 30.399 1.290 -27.651 1.00 74.00 81 ARG A O 1
ATOM 660 N N . ILE A 1 82 ? 32.252 1.583 -28.880 1.00 75.25 82 ILE A N 1
ATOM 661 C CA . ILE A 1 82 ? 33.135 1.984 -27.776 1.00 75.25 82 ILE A CA 1
ATOM 662 C C . ILE A 1 82 ? 33.261 3.516 -27.783 1.00 75.25 82 ILE A C 1
ATOM 664 O O . ILE A 1 82 ? 33.429 4.119 -28.841 1.00 75.25 82 ILE A O 1
ATOM 668 N N . GLY A 1 83 ? 33.150 4.159 -26.614 1.00 77.75 83 GLY A N 1
ATOM 669 C CA . GLY A 1 83 ? 33.401 5.601 -26.453 1.00 77.75 83 GLY A CA 1
ATOM 670 C C . GLY A 1 83 ? 32.194 6.538 -26.613 1.00 77.75 83 GLY A C 1
ATOM 671 O O . GLY A 1 83 ? 32.372 7.753 -26.678 1.00 77.75 83 GLY A O 1
ATOM 672 N N . VAL A 1 84 ? 30.959 6.026 -26.660 1.00 79.81 84 VAL A N 1
ATOM 673 C CA . VAL A 1 84 ? 29.764 6.890 -26.701 1.00 79.81 84 VAL A CA 1
ATOM 674 C C . VAL A 1 84 ? 29.476 7.459 -25.309 1.00 79.81 84 VAL A C 1
ATOM 676 O O . VAL A 1 84 ? 29.269 6.706 -24.358 1.00 79.81 84 VAL A O 1
ATOM 679 N N . SER A 1 85 ? 29.418 8.788 -25.177 1.00 83.62 85 SER A N 1
ATOM 680 C CA . SER A 1 85 ? 29.155 9.415 -23.877 1.00 83.62 85 SER A CA 1
ATOM 681 C C . SER A 1 85 ? 27.669 9.384 -23.508 1.00 83.62 85 SER A C 1
ATOM 683 O O . SER A 1 85 ? 26.781 9.478 -24.361 1.00 83.62 85 SER A O 1
ATOM 685 N N . GLN A 1 86 ? 27.378 9.324 -22.207 1.00 83.62 86 GLN A N 1
ATOM 686 C CA . GLN A 1 86 ? 26.002 9.351 -21.697 1.00 83.62 86 GLN A CA 1
ATOM 687 C C . GLN A 1 86 ? 25.236 10.598 -22.168 1.00 83.62 86 GLN A C 1
ATOM 689 O O . GLN A 1 86 ? 24.070 10.504 -22.547 1.00 83.62 86 GLN A O 1
ATOM 694 N N . GLY A 1 87 ? 25.906 11.754 -22.240 1.00 81.94 87 GLY A N 1
ATOM 695 C CA . GLY A 1 87 ? 25.317 12.991 -22.756 1.00 81.94 87 GLY A CA 1
ATOM 696 C C . GLY A 1 87 ? 24.935 12.907 -24.238 1.00 81.94 87 GLY A C 1
ATOM 697 O O . GLY A 1 87 ? 23.892 13.426 -24.637 1.00 81.94 87 GLY A O 1
ATOM 698 N N . GLN A 1 88 ? 25.731 12.218 -25.061 1.00 81.12 88 GLN A N 1
ATOM 699 C CA . GLN A 1 88 ? 25.401 11.982 -26.471 1.00 81.12 88 GLN A CA 1
ATOM 700 C C . GLN A 1 88 ? 24.211 11.028 -26.625 1.00 81.12 88 GLN A C 1
ATOM 702 O O . GLN A 1 88 ? 23.344 11.263 -27.468 1.00 81.12 88 GLN A O 1
ATOM 707 N N . LEU A 1 89 ? 24.134 9.977 -25.801 1.00 83.94 89 LEU A N 1
ATOM 708 C CA . LEU A 1 89 ? 22.994 9.054 -25.782 1.00 83.94 89 LEU A CA 1
ATOM 709 C C . LEU A 1 89 ? 21.714 9.769 -25.345 1.00 83.94 89 LEU A C 1
ATOM 711 O O . LEU A 1 89 ? 20.679 9.637 -26.000 1.00 83.94 89 LEU A O 1
ATOM 715 N N . ALA A 1 90 ? 21.800 10.592 -24.298 1.00 83.25 90 ALA A N 1
ATOM 716 C CA . ALA A 1 90 ? 20.669 11.343 -23.779 1.00 83.25 90 ALA A CA 1
ATOM 717 C C . ALA A 1 90 ? 20.064 12.271 -24.843 1.00 83.25 90 ALA A C 1
ATOM 719 O O . ALA A 1 90 ? 18.858 12.224 -25.054 1.00 83.25 90 ALA A O 1
ATOM 720 N N . ARG A 1 91 ? 20.880 1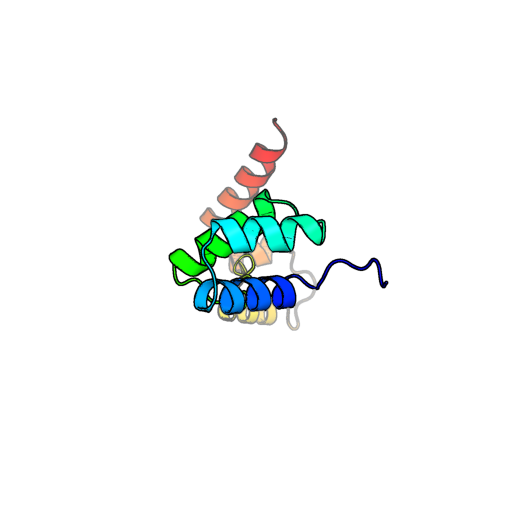3.022 -25.598 1.00 82.06 91 ARG A N 1
ATOM 721 C CA . ARG A 1 91 ? 20.393 13.884 -26.699 1.00 82.06 91 ARG A CA 1
ATOM 722 C C . ARG A 1 91 ? 19.705 13.105 -27.826 1.00 82.06 91 ARG A C 1
ATOM 724 O O . ARG A 1 91 ? 18.812 13.628 -28.482 1.00 82.06 91 ARG A O 1
ATOM 731 N N . LYS A 1 92 ? 20.118 11.857 -28.076 1.00 79.94 92 LYS A N 1
ATOM 732 C CA . LYS A 1 92 ? 19.537 11.001 -29.129 1.00 79.94 92 LYS A CA 1
ATOM 733 C C . LYS A 1 92 ? 18.235 10.320 -28.701 1.00 79.94 92 LYS A C 1
ATOM 735 O O . LYS A 1 92 ? 17.437 9.927 -29.559 1.00 79.94 92 LYS A O 1
ATOM 740 N N . ILE A 1 93 ? 18.034 10.130 -27.398 1.00 79.19 93 ILE A N 1
ATOM 741 C CA . ILE A 1 93 ? 16.894 9.399 -26.821 1.00 79.19 93 ILE A CA 1
ATOM 742 C C . ILE A 1 93 ? 15.838 10.356 -26.253 1.00 79.19 93 ILE A C 1
ATOM 744 O O . ILE A 1 93 ? 14.643 10.050 -26.284 1.00 79.19 93 ILE A O 1
ATOM 748 N N . PHE A 1 94 ? 16.267 11.521 -25.775 1.00 74.31 94 PHE A N 1
ATOM 749 C CA . PHE A 1 94 ? 15.431 12.548 -25.174 1.00 74.31 94 PHE A CA 1
ATOM 750 C C . PHE A 1 94 ? 15.564 13.852 -25.963 1.00 74.31 94 PHE A C 1
ATOM 752 O O . PHE A 1 94 ? 16.657 14.392 -26.122 1.00 74.31 94 PHE A O 1
ATOM 759 N N . SER A 1 95 ? 14.437 14.376 -26.444 1.00 63.12 95 SER A N 1
ATOM 760 C CA . SER A 1 95 ? 14.351 15.731 -26.987 1.00 63.12 95 SER A CA 1
ATOM 761 C C . SER A 1 95 ? 14.750 16.728 -25.893 1.00 63.12 95 SER A C 1
ATOM 763 O O . SER A 1 95 ? 14.318 16.578 -24.750 1.00 63.12 95 SER A O 1
ATOM 765 N N . PHE A 1 96 ? 15.550 17.742 -26.232 1.00 51.66 96 PHE A N 1
ATOM 766 C CA . PHE A 1 96 ? 16.159 18.714 -25.304 1.00 51.66 96 PHE A CA 1
ATOM 767 C C . PHE A 1 96 ? 15.168 19.315 -24.278 1.00 51.66 96 PHE A C 1
ATOM 769 O O . PHE A 1 96 ? 15.532 19.539 -23.128 1.00 51.66 96 PHE A O 1
ATOM 776 N N . ALA A 1 97 ? 13.886 19.451 -24.640 1.00 51.50 97 ALA A N 1
ATOM 777 C CA . ALA A 1 97 ? 12.809 19.907 -23.755 1.00 51.50 97 ALA A CA 1
ATOM 778 C C . ALA A 1 97 ? 12.589 19.040 -22.488 1.00 51.50 97 ALA A C 1
ATOM 780 O O . ALA A 1 97 ? 12.170 19.559 -21.457 1.00 51.50 97 ALA A O 1
ATOM 781 N N . LEU A 1 98 ? 12.898 17.736 -22.520 1.00 51.78 98 LEU A N 1
ATOM 782 C CA . LEU A 1 98 ? 12.764 16.830 -21.363 1.00 51.78 98 LEU A CA 1
ATOM 783 C C . LEU A 1 98 ? 13.984 16.848 -20.428 1.00 51.78 98 LEU A C 1
ATOM 785 O O . LEU A 1 98 ? 13.844 16.562 -19.241 1.00 51.78 98 LEU A O 1
ATOM 789 N N . LEU A 1 99 ? 15.169 17.191 -20.945 1.00 50.50 99 LEU A N 1
ATOM 790 C CA . LEU A 1 99 ? 16.398 17.299 -20.148 1.00 50.50 99 LEU A CA 1
ATOM 791 C C . LEU A 1 99 ? 16.373 18.544 -19.250 1.00 50.50 99 LEU A C 1
ATOM 793 O O . LEU A 1 99 ? 16.755 18.460 -18.084 1.00 50.50 99 LEU A O 1
ATOM 797 N N . TYR A 1 100 ? 15.820 19.656 -19.747 1.00 46.94 100 TYR A N 1
ATOM 798 C CA . TYR A 1 100 ? 15.623 20.873 -18.952 1.00 46.94 100 TYR A CA 1
ATOM 799 C C . TYR A 1 100 ? 14.652 20.645 -17.789 1.00 46.94 100 TYR A C 1
ATOM 801 O O . TYR A 1 100 ? 14.924 21.054 -16.665 1.00 46.94 100 TYR A O 1
ATOM 809 N N . HIS A 1 101 ? 13.557 19.914 -18.005 1.00 46.56 101 HIS A N 1
ATOM 810 C CA . HIS A 1 101 ? 12.590 19.662 -16.934 1.00 46.56 101 HIS A CA 1
ATOM 811 C C . HIS A 1 101 ? 13.156 18.800 -15.788 1.00 46.56 101 HIS A C 1
ATOM 813 O O . HIS A 1 101 ? 12.731 18.958 -14.643 1.00 46.56 101 HIS A O 1
ATOM 819 N N . ALA A 1 102 ? 14.121 17.917 -16.077 1.00 48.59 102 ALA A N 1
ATOM 820 C CA . ALA A 1 102 ? 14.808 17.104 -15.073 1.00 48.59 102 ALA A CA 1
ATOM 821 C C . ALA A 1 102 ? 15.850 17.912 -14.277 1.00 48.59 102 ALA A C 1
ATOM 823 O O . ALA A 1 102 ? 15.889 17.801 -13.054 1.00 48.59 102 ALA A O 1
ATOM 824 N N . GLN A 1 103 ? 16.624 18.787 -14.934 1.00 44.03 103 GLN A N 1
ATOM 825 C CA . GLN A 1 103 ? 17.576 19.669 -14.243 1.00 44.03 103 GLN A CA 1
ATOM 826 C C . GLN A 1 103 ? 16.882 20.709 -13.348 1.00 44.03 103 GLN A C 1
ATOM 828 O O . GLN A 1 103 ? 17.336 20.956 -12.234 1.00 44.03 103 GLN A O 1
ATOM 833 N N . TYR A 1 104 ? 15.750 21.280 -13.770 1.00 45.72 104 TYR A N 1
ATOM 834 C CA . TYR A 1 104 ? 15.039 22.281 -12.960 1.00 45.72 104 TYR A CA 1
ATOM 835 C C . TYR A 1 104 ? 14.300 21.697 -11.742 1.00 45.72 104 TYR A C 1
ATOM 837 O O . TYR A 1 104 ? 14.035 22.430 -10.788 1.00 45.72 104 TYR A O 1
ATOM 845 N N . GLN A 1 105 ? 13.987 20.395 -11.731 1.00 44.38 105 GLN A N 1
ATOM 846 C CA . GLN A 1 105 ? 13.422 19.728 -10.549 1.00 44.38 105 GLN A CA 1
ATOM 847 C C . GLN A 1 105 ? 14.490 19.439 -9.482 1.00 44.38 105 GLN A C 1
ATOM 849 O O . GLN A 1 105 ? 14.205 19.611 -8.301 1.00 44.38 105 GLN A O 1
ATOM 854 N N . GLU A 1 106 ? 15.723 19.087 -9.861 1.00 44.16 106 GLU A N 1
ATOM 855 C CA . GLU A 1 106 ? 16.807 18.874 -8.885 1.00 44.16 106 GLU A CA 1
ATOM 856 C C . GLU A 1 106 ? 17.330 20.179 -8.270 1.00 44.16 106 GLU A C 1
ATOM 858 O O . GLU A 1 106 ? 17.704 20.200 -7.098 1.00 44.16 106 GLU A O 1
ATOM 863 N N . VAL A 1 107 ? 17.308 21.288 -9.016 1.00 45.12 107 VAL A N 1
ATOM 864 C CA . VAL A 1 107 ? 17.748 22.595 -8.494 1.00 45.12 107 VAL A CA 1
ATOM 865 C C . VAL A 1 107 ? 16.705 23.211 -7.551 1.00 45.12 107 VAL A C 1
ATOM 867 O O . VAL A 1 107 ? 17.075 23.858 -6.575 1.00 45.12 107 VAL A O 1
ATOM 870 N N . ARG A 1 108 ? 15.405 22.951 -7.757 1.00 39.16 108 ARG A N 1
ATOM 871 C CA . ARG A 1 108 ? 14.343 23.410 -6.841 1.00 39.16 108 ARG A CA 1
ATOM 872 C C . ARG A 1 108 ? 14.271 22.647 -5.514 1.00 39.16 108 ARG A C 1
ATOM 874 O O . ARG A 1 108 ? 13.686 23.171 -4.578 1.00 39.16 108 ARG A O 1
ATOM 881 N N . PHE A 1 109 ? 14.867 21.458 -5.413 1.00 39.91 109 PHE A N 1
ATOM 882 C CA . PHE A 1 109 ? 14.906 20.671 -4.170 1.00 39.91 109 PHE A CA 1
ATOM 883 C C . PHE A 1 109 ? 16.161 20.911 -3.311 1.00 39.91 109 PHE A C 1
ATOM 885 O O . PHE A 1 109 ? 16.291 20.303 -2.254 1.00 39.91 109 PHE A O 1
ATOM 892 N N . LYS A 1 110 ? 17.082 21.788 -3.737 1.00 41.81 110 LYS A N 1
ATOM 893 C CA . LYS A 1 110 ? 18.279 22.173 -2.961 1.00 41.81 110 LYS A CA 1
ATOM 894 C C . LYS A 1 110 ? 18.232 23.596 -2.394 1.00 41.81 110 LYS A C 1
ATOM 896 O O . LYS A 1 110 ? 19.207 24.037 -1.795 1.00 41.81 110 LYS A O 1
ATOM 901 N N . ILE A 1 111 ? 17.118 24.302 -2.570 1.00 44.44 111 ILE A N 1
ATOM 902 C CA . ILE A 1 111 ? 16.854 25.592 -1.927 1.00 44.44 111 ILE A CA 1
ATOM 903 C C . ILE A 1 111 ? 15.473 25.489 -1.284 1.00 44.44 111 ILE A C 1
ATOM 905 O O . ILE A 1 111 ? 14.492 25.906 -1.891 1.00 44.44 111 ILE A O 1
ATOM 909 N N . LEU A 1 112 ? 15.414 24.834 -0.125 1.00 39.34 112 LEU A N 1
ATOM 910 C CA . LEU A 1 112 ? 14.458 25.007 0.976 1.00 39.34 112 LEU A CA 1
ATOM 911 C C . LEU A 1 112 ? 14.945 24.156 2.154 1.00 39.34 112 LEU A C 1
ATOM 913 O O . LEU A 1 112 ? 15.250 22.965 1.919 1.00 39.34 112 LEU A O 1
#

Sequence (112 aa):
MSSHPPKQIDLRQLIYDLLGQMNKCEVVKHLQKEEIARSTIYSIIKRCENGIPIQEKPGKGRPPTLNQKKQLKLRNLVENRIGVSQGQLARKIFSFALLYHAQYQEVRFKIL

Organism: NCBI:txid392030